Protein AF-A0AAV4US55-F1 (afdb_monomer_lite)

InterPro domains:
  IPR040676 Domain of unknown function DUF5641 [PF18701] (6-87)

pLDDT: mean 76.71, std 12.69, range [37.31, 92.0]

Radius of gyration: 20.16 Å; chains: 1; bounding box: 42×30×58 Å

Secondary structure (DSSP, 8-state):
---HHHHHHHHHHHHHHHHHHHHHHHHHHT-------TT-EEEETTSTT--GGGPEEEEEEEEE-SSS-EEEEEETTEEEEEE--GGGB-------

Foldseek 3Di:
DPPPPVVVVVVCVVVVVVVVVVVVVVVVVVPDPPDDDQQFKWWACPDPNDDPVPTWIWGFHDWDDDPFTWTWTQTPVGIDIGGDDSVGTDPPPPPD

Structure (mmCIF, N/CA/C/O backbone):
data_AF-A0AAV4US55-F1
#
_entry.id   AF-A0AAV4US55-F1
#
loop_
_atom_site.group_PDB
_atom_site.id
_atom_site.type_symbol
_atom_site.label_atom_id
_atom_site.label_alt_id
_atom_site.label_comp_id
_atom_site.label_asym_id
_atom_site.label_entity_id
_atom_site.label_seq_id
_atom_site.pdbx_PDB_ins_code
_atom_site.Cartn_x
_atom_site.Cartn_y
_atom_site.Cartn_z
_atom_site.occupancy
_atom_site.B_iso_or_equiv
_atom_site.auth_seq_id
_atom_site.auth_comp_id
_atom_site.auth_asym_id
_atom_site.auth_atom_id
_atom_site.pdbx_PDB_model_num
ATOM 1 N N . MET A 1 1 ? 27.124 -14.808 -41.741 1.00 42.88 1 MET A N 1
ATOM 2 C CA . MET A 1 1 ? 25.819 -14.111 -41.793 1.00 42.88 1 MET A CA 1
ATOM 3 C C . MET A 1 1 ? 25.063 -14.379 -40.483 1.00 42.88 1 MET A C 1
ATOM 5 O O . MET A 1 1 ? 24.196 -15.233 -40.456 1.00 42.88 1 MET A O 1
ATOM 9 N N . ALA A 1 2 ? 25.463 -13.751 -39.364 1.00 52.31 2 ALA A N 1
ATOM 10 C CA . ALA A 1 2 ? 24.830 -13.934 -38.038 1.00 52.31 2 ALA A CA 1
ATOM 11 C C . ALA A 1 2 ? 25.194 -12.804 -37.042 1.00 52.31 2 ALA A C 1
ATOM 13 O O . ALA A 1 2 ? 25.462 -13.060 -35.875 1.00 52.31 2 ALA A O 1
ATOM 14 N N . ALA A 1 3 ? 25.265 -11.548 -37.500 1.00 55.50 3 ALA A N 1
ATOM 15 C CA . ALA A 1 3 ? 25.658 -10.408 -36.654 1.00 55.50 3 ALA A CA 1
ATOM 16 C C . ALA A 1 3 ? 24.463 -9.605 -36.092 1.00 55.50 3 ALA A C 1
ATOM 18 O O . ALA A 1 3 ? 24.646 -8.719 -35.261 1.00 55.50 3 ALA A O 1
ATOM 19 N N . ASN A 1 4 ? 23.232 -9.916 -36.518 1.00 59.78 4 ASN A N 1
ATOM 20 C CA . ASN A 1 4 ? 22.074 -9.041 -36.291 1.00 59.78 4 ASN A CA 1
ATOM 21 C C . ASN A 1 4 ? 21.262 -9.387 -35.029 1.00 59.78 4 ASN A C 1
ATOM 23 O O . ASN A 1 4 ? 20.561 -8.524 -34.505 1.00 59.78 4 ASN A O 1
ATOM 27 N N . SER A 1 5 ? 21.352 -10.615 -34.508 1.00 62.81 5 SER A N 1
ATOM 28 C CA . SER A 1 5 ? 20.599 -11.021 -33.311 1.00 62.81 5 SER A CA 1
ATOM 29 C C . SER A 1 5 ? 21.178 -10.397 -32.039 1.00 62.81 5 SER A C 1
ATOM 31 O O . SER A 1 5 ? 20.441 -9.855 -31.216 1.00 62.81 5 SER A O 1
ATOM 33 N N . THR A 1 6 ? 22.503 -10.387 -31.894 1.00 74.19 6 THR A N 1
ATOM 34 C CA . THR A 1 6 ? 23.195 -9.897 -30.692 1.00 74.19 6 THR A CA 1
ATOM 35 C C . THR A 1 6 ? 22.959 -8.406 -30.449 1.00 74.19 6 THR A C 1
ATOM 37 O O . THR A 1 6 ? 22.723 -7.994 -29.314 1.00 74.19 6 THR A O 1
ATOM 40 N N . VAL A 1 7 ? 22.958 -7.602 -31.518 1.00 81.38 7 VAL A N 1
ATOM 41 C CA . VAL A 1 7 ? 22.721 -6.151 -31.450 1.00 81.38 7 VAL A CA 1
ATOM 42 C C . VAL A 1 7 ? 21.276 -5.850 -31.047 1.00 81.38 7 VAL A C 1
ATOM 44 O O . VAL A 1 7 ? 21.050 -5.012 -30.177 1.00 81.38 7 VAL A O 1
ATOM 47 N N . PHE A 1 8 ? 20.299 -6.572 -31.603 1.00 86.19 8 PHE A N 1
ATOM 48 C CA . PHE A 1 8 ? 18.884 -6.401 -31.259 1.00 86.19 8 PHE A CA 1
ATOM 49 C C . PHE A 1 8 ? 18.600 -6.745 -29.789 1.00 86.19 8 PHE A C 1
ATOM 51 O O . PHE A 1 8 ? 17.935 -5.982 -29.088 1.00 86.19 8 PHE A O 1
ATOM 58 N N . HIS A 1 9 ? 19.155 -7.852 -29.285 1.00 84.75 9 HIS A N 1
ATOM 59 C CA . HIS A 1 9 ? 19.018 -8.227 -27.875 1.00 84.75 9 HIS A CA 1
ATOM 60 C C . HIS A 1 9 ? 19.697 -7.222 -26.936 1.00 84.75 9 HIS A C 1
ATOM 62 O O . HIS A 1 9 ? 19.125 -6.873 -25.902 1.00 84.75 9 HIS A O 1
ATOM 68 N N . ALA A 1 10 ? 20.889 -6.732 -27.291 1.00 87.00 10 ALA A N 1
ATOM 69 C CA . ALA A 1 10 ? 21.593 -5.717 -26.509 1.00 87.00 10 ALA A CA 1
ATOM 70 C C . ALA A 1 10 ? 20.818 -4.391 -26.472 1.00 87.00 10 ALA A C 1
ATOM 72 O O . ALA A 1 10 ? 20.675 -3.796 -25.401 1.00 87.00 10 ALA A O 1
ATOM 73 N N . PHE A 1 11 ? 20.262 -3.973 -27.613 1.00 88.31 11 PHE A N 1
ATOM 74 C CA . PHE A 1 11 ? 19.416 -2.788 -27.717 1.00 88.31 11 PHE A CA 1
ATOM 75 C C . PHE A 1 11 ? 18.173 -2.906 -26.831 1.00 88.31 11 PHE A C 1
ATOM 77 O O . PHE A 1 11 ? 17.971 -2.063 -25.962 1.00 88.31 11 PHE A O 1
ATOM 84 N N . TRP A 1 12 ? 17.383 -3.976 -26.963 1.00 90.25 12 TRP A N 1
ATOM 85 C CA . TRP A 1 12 ? 16.171 -4.161 -26.153 1.00 90.25 12 TRP A CA 1
ATOM 86 C C . TRP A 1 12 ? 16.458 -4.290 -24.662 1.00 90.25 12 TRP A C 1
ATOM 88 O O . TRP A 1 12 ? 15.715 -3.757 -23.836 1.00 90.25 12 TRP A O 1
ATOM 98 N N . LYS A 1 13 ? 17.550 -4.964 -24.295 1.00 89.50 13 LYS A N 1
ATOM 99 C CA . LYS A 1 13 ? 17.974 -5.078 -22.899 1.00 89.50 13 LYS A CA 1
ATOM 100 C C . LYS A 1 13 ? 18.319 -3.707 -22.312 1.00 89.50 13 LYS A C 1
ATOM 102 O O . LYS A 1 13 ? 17.914 -3.409 -21.192 1.00 89.50 13 LYS A O 1
ATOM 107 N N . ARG A 1 14 ? 19.033 -2.867 -23.064 1.00 89.69 14 ARG A N 1
ATOM 108 C CA . ARG A 1 14 ? 19.383 -1.509 -22.635 1.00 89.69 14 ARG A CA 1
ATOM 109 C C . ARG A 1 14 ? 18.157 -0.597 -22.591 1.00 89.69 14 ARG A C 1
ATOM 111 O O . ARG A 1 14 ? 17.895 0.001 -21.554 1.00 89.69 14 ARG A O 1
ATOM 118 N N . TRP A 1 15 ? 17.372 -0.569 -23.664 1.00 91.62 15 TRP A N 1
ATOM 119 C CA . TRP A 1 15 ? 16.166 0.251 -23.772 1.00 91.62 15 TRP A CA 1
ATOM 120 C C . TRP A 1 15 ? 15.146 -0.074 -22.677 1.00 91.62 15 TRP A C 1
ATOM 122 O O . TRP A 1 15 ? 14.635 0.829 -22.025 1.00 91.62 15 TRP A O 1
ATOM 132 N N . SER A 1 16 ? 14.892 -1.359 -22.406 1.00 90.06 16 SER A N 1
ATOM 133 C CA . SER A 1 16 ? 13.952 -1.765 -21.351 1.00 90.06 16 SER A CA 1
ATOM 134 C C . SER A 1 16 ? 14.418 -1.346 -19.954 1.00 90.06 16 SER A C 1
ATOM 136 O O . SER A 1 16 ? 13.603 -0.897 -19.149 1.00 90.06 16 SER A O 1
ATOM 138 N N . MET A 1 17 ? 15.721 -1.426 -19.662 1.00 89.56 17 MET A N 1
ATOM 139 C CA . MET A 1 17 ? 16.272 -0.930 -18.396 1.00 89.56 17 MET A CA 1
ATOM 140 C C . MET A 1 17 ? 16.184 0.592 -18.279 1.00 89.56 17 MET A C 1
ATOM 142 O O . MET A 1 17 ? 15.786 1.100 -17.228 1.00 89.56 17 MET A O 1
ATOM 146 N N . GLU A 1 18 ? 16.528 1.321 -19.338 1.00 90.44 18 GLU A N 1
ATOM 147 C CA . GLU A 1 18 ? 16.458 2.785 -19.358 1.00 90.44 18 GLU A CA 1
ATOM 148 C C . GLU A 1 18 ? 15.008 3.259 -19.208 1.00 90.44 18 GLU A C 1
ATOM 150 O O . GLU A 1 18 ? 14.720 4.093 -18.351 1.00 90.44 18 GLU A O 1
ATOM 155 N N . TYR A 1 19 ? 14.072 2.641 -19.932 1.00 90.06 19 TYR A N 1
ATOM 156 C CA . TYR A 1 19 ? 12.644 2.929 -19.828 1.00 90.06 19 TYR A CA 1
ATOM 157 C C . TYR A 1 19 ? 12.108 2.702 -18.410 1.00 90.06 19 TYR A C 1
ATOM 159 O O . TYR A 1 19 ? 11.459 3.582 -17.846 1.00 90.06 19 TYR A O 1
ATOM 167 N N . LEU A 1 20 ? 12.418 1.557 -17.787 1.00 86.62 20 LEU A N 1
ATOM 168 C CA . LEU A 1 20 ? 12.007 1.278 -16.405 1.00 86.62 20 LEU A CA 1
ATOM 169 C C . LEU A 1 20 ? 12.611 2.272 -15.408 1.00 86.62 20 LEU A C 1
ATOM 171 O O . LEU A 1 20 ? 11.970 2.619 -14.414 1.00 86.62 20 LEU A O 1
ATOM 175 N N . THR A 1 21 ? 13.835 2.730 -15.663 1.00 86.56 21 THR A N 1
ATOM 176 C CA . THR A 1 21 ? 14.513 3.718 -14.820 1.00 86.56 21 THR A CA 1
ATOM 177 C C . THR A 1 21 ? 13.829 5.077 -14.917 1.00 86.56 21 THR A C 1
ATOM 179 O O . THR A 1 21 ? 13.485 5.650 -13.884 1.00 86.56 21 THR A O 1
ATOM 182 N N . ILE A 1 22 ? 13.552 5.549 -16.135 1.00 87.50 22 ILE A N 1
ATOM 183 C CA . ILE A 1 22 ? 12.830 6.803 -16.391 1.00 87.50 22 ILE A CA 1
ATOM 184 C C . ILE A 1 22 ? 11.428 6.738 -15.780 1.00 87.50 22 ILE A C 1
ATOM 186 O O . ILE A 1 22 ? 11.060 7.596 -14.982 1.00 87.50 22 ILE A O 1
ATOM 190 N N . ALA A 1 23 ? 10.681 5.663 -16.044 1.00 83.75 23 ALA A N 1
ATOM 191 C CA . ALA A 1 23 ? 9.351 5.466 -15.477 1.00 83.75 23 ALA A CA 1
ATOM 192 C C . ALA A 1 23 ? 9.373 5.500 -13.942 1.00 83.75 23 ALA A C 1
ATOM 194 O O . ALA A 1 23 ? 8.494 6.088 -13.313 1.00 83.75 23 ALA A O 1
ATOM 195 N N . ARG A 1 24 ? 10.394 4.902 -13.313 1.00 78.38 24 ARG A N 1
ATOM 196 C CA . ARG A 1 24 ? 10.562 4.912 -11.855 1.00 78.38 24 ARG A CA 1
ATOM 197 C C . ARG A 1 24 ? 10.858 6.306 -11.301 1.00 78.38 24 ARG A C 1
ATOM 199 O O . ARG A 1 24 ? 10.402 6.587 -10.190 1.00 78.38 24 ARG A O 1
ATOM 206 N N . ILE A 1 25 ? 11.614 7.133 -12.024 1.00 80.12 25 ILE A N 1
ATOM 207 C CA . ILE A 1 25 ? 11.908 8.525 -11.655 1.00 80.12 25 ILE A CA 1
ATOM 208 C C . ILE A 1 25 ? 10.621 9.354 -11.710 1.00 80.12 25 ILE A C 1
ATOM 210 O O . ILE A 1 25 ? 10.269 9.974 -10.706 1.00 80.12 25 ILE A O 1
ATOM 214 N N . GLU A 1 26 ? 9.842 9.250 -12.782 1.00 75.94 26 GLU A N 1
ATOM 215 C CA . GLU A 1 26 ? 8.557 9.949 -12.919 1.00 75.94 26 GLU A CA 1
ATOM 216 C C . GLU A 1 26 ? 7.554 9.521 -11.832 1.00 75.94 26 GLU A C 1
ATOM 218 O O . GLU A 1 26 ? 6.989 10.343 -11.107 1.00 75.94 26 GLU A O 1
ATOM 223 N N . LEU A 1 27 ? 7.435 8.207 -11.598 1.00 69.94 27 LEU A N 1
ATOM 224 C CA . LEU A 1 27 ? 6.669 7.617 -10.490 1.00 69.94 27 LEU A CA 1
ATOM 225 C C . LEU A 1 27 ? 7.201 7.997 -9.104 1.00 69.94 27 LEU A C 1
ATOM 227 O O . LEU A 1 27 ? 6.536 7.707 -8.109 1.00 69.94 27 LEU A O 1
ATOM 231 N N . SER A 1 28 ? 8.418 8.536 -8.999 1.00 65.62 28 SER A N 1
ATOM 232 C CA . SER A 1 28 ? 8.971 9.070 -7.754 1.00 65.62 28 SER A CA 1
ATOM 233 C C . SER A 1 28 ? 8.651 10.552 -7.570 1.00 65.62 28 SER A C 1
ATOM 235 O O . SER A 1 28 ? 8.370 10.941 -6.439 1.00 65.62 28 SER A O 1
ATOM 237 N N . GLY A 1 29 ? 8.594 11.328 -8.659 1.00 60.34 29 GLY A N 1
ATOM 238 C CA . GLY A 1 29 ? 8.155 12.727 -8.671 1.00 60.34 29 GLY A CA 1
ATOM 239 C C . GLY A 1 29 ? 6.667 12.887 -8.356 1.00 60.34 29 GLY A C 1
ATOM 240 O O . GLY A 1 29 ? 6.291 13.775 -7.603 1.00 60.34 29 GLY A O 1
ATOM 241 N N . LEU A 1 30 ? 5.829 11.942 -8.797 1.00 60.47 30 LEU A N 1
ATOM 242 C CA . LEU A 1 30 ? 4.408 11.872 -8.421 1.00 60.47 30 LEU A CA 1
ATOM 243 C C . LEU A 1 30 ? 4.169 11.446 -6.959 1.00 60.47 30 LEU A C 1
ATOM 245 O O . LEU A 1 30 ? 3.027 11.416 -6.503 1.00 60.47 30 LEU A O 1
ATOM 249 N N . ARG A 1 31 ? 5.216 11.104 -6.189 1.00 57.62 31 ARG A N 1
ATOM 250 C CA . ARG A 1 31 ? 5.101 10.757 -4.754 1.00 57.62 31 ARG A CA 1
ATOM 251 C C . ARG A 1 31 ? 5.063 11.996 -3.886 1.00 57.62 31 ARG A C 1
ATOM 253 O O . ARG A 1 31 ? 5.672 12.018 -2.804 1.00 57.62 31 ARG A O 1
ATOM 260 N N . ASP A 1 32 ? 4.335 13.001 -4.346 1.00 54.50 32 ASP A N 1
ATOM 261 C CA . ASP A 1 32 ? 4.022 14.109 -3.485 1.00 54.50 32 ASP A CA 1
ATOM 262 C C . ASP A 1 32 ? 3.329 13.566 -2.232 1.00 54.50 32 ASP A C 1
ATOM 264 O O . ASP A 1 32 ? 2.711 12.493 -2.238 1.00 54.50 32 ASP A O 1
ATOM 268 N N . LYS A 1 33 ? 3.587 14.210 -1.098 1.00 58.81 33 LYS A N 1
ATOM 269 C CA . LYS A 1 33 ? 3.196 13.730 0.229 1.00 58.81 33 LYS A CA 1
ATOM 270 C C . LYS A 1 33 ? 1.674 13.648 0.303 1.00 58.81 33 LYS A C 1
ATOM 272 O O . LYS A 1 33 ? 1.045 14.562 0.810 1.00 58.81 33 LYS A O 1
ATOM 277 N N . SER A 1 34 ? 1.094 12.531 -0.116 1.00 62.50 34 SER A N 1
ATOM 278 C CA . SER A 1 34 ? -0.315 12.250 0.091 1.00 62.50 34 SER A CA 1
ATOM 279 C C . SER A 1 34 ? -0.563 12.241 1.600 1.00 62.50 34 SER A C 1
ATOM 281 O O . SER A 1 34 ? -0.136 11.330 2.327 1.00 62.50 34 SER A O 1
ATOM 283 N N . ILE A 1 35 ? -1.125 13.340 2.091 1.00 71.19 35 ILE A N 1
ATOM 284 C CA . ILE A 1 35 ? -1.514 13.497 3.482 1.00 71.19 35 ILE A CA 1
ATOM 285 C C . ILE A 1 35 ? -2.665 12.519 3.676 1.00 71.19 35 ILE A C 1
ATOM 287 O O . ILE A 1 35 ? -3.628 12.552 2.922 1.00 71.19 35 ILE A O 1
ATOM 291 N N . LEU A 1 36 ? -2.499 11.590 4.617 1.00 78.12 36 LEU A N 1
ATOM 292 C CA . LEU A 1 36 ? -3.586 10.698 4.988 1.00 78.12 36 LEU A CA 1
ATOM 293 C C . LEU A 1 36 ? -4.561 11.531 5.804 1.00 78.12 36 LEU A C 1
ATOM 295 O O . LEU A 1 36 ? -4.144 12.124 6.799 1.00 78.12 36 LEU A O 1
ATOM 299 N N . ASN A 1 37 ? -5.818 11.545 5.395 1.00 81.81 37 ASN A N 1
ATOM 300 C CA . ASN A 1 37 ? -6.891 12.208 6.104 1.00 81.81 37 ASN A CA 1
ATOM 301 C C . ASN A 1 37 ? -7.859 11.172 6.670 1.00 81.81 37 ASN A C 1
ATOM 303 O O . ASN A 1 37 ? -7.996 10.047 6.174 1.00 81.81 37 ASN A O 1
ATOM 307 N N . ILE A 1 38 ? -8.554 11.564 7.738 1.00 86.50 38 ILE A N 1
ATOM 308 C CA . ILE A 1 38 ? -9.754 10.842 8.154 1.00 86.50 38 ILE A CA 1
ATOM 309 C C . ILE A 1 38 ? -10.674 10.788 6.941 1.00 86.50 38 ILE A C 1
ATOM 311 O O . ILE A 1 38 ? -10.765 11.765 6.200 1.00 86.50 38 ILE A O 1
ATOM 315 N N . ASN A 1 39 ? -11.356 9.657 6.768 1.00 86.81 39 ASN A N 1
ATOM 316 C CA . ASN A 1 39 ? -12.279 9.385 5.675 1.00 86.81 39 ASN A CA 1
ATOM 317 C C . ASN A 1 39 ? -11.659 8.880 4.362 1.00 86.81 39 ASN A C 1
ATOM 319 O O . ASN A 1 39 ? -12.416 8.427 3.501 1.00 86.81 39 ASN A O 1
ATOM 323 N N . ASP A 1 40 ? -10.331 8.879 4.221 1.00 85.69 40 ASP A N 1
ATOM 324 C CA . ASP A 1 40 ? -9.676 8.354 3.019 1.00 85.69 40 ASP A CA 1
ATOM 325 C C . ASP A 1 40 ? -9.918 6.849 2.844 1.00 85.69 40 ASP A C 1
ATOM 327 O O . ASP A 1 40 ? -9.943 6.072 3.810 1.00 85.69 40 ASP A O 1
ATOM 331 N N . LEU A 1 41 ? -10.060 6.430 1.583 1.00 86.88 41 LEU A N 1
ATOM 332 C CA . LEU A 1 41 ? -10.156 5.027 1.193 1.00 86.88 41 LEU A CA 1
ATOM 333 C C . LEU A 1 41 ? -8.778 4.446 0.879 1.00 86.88 41 LEU A C 1
ATOM 335 O O . LEU A 1 41 ? -7.961 5.035 0.168 1.00 86.88 41 LEU A O 1
ATOM 339 N N . ILE A 1 42 ? -8.548 3.237 1.386 1.00 85.88 42 ILE A N 1
ATOM 340 C CA . ILE A 1 42 ? -7.246 2.577 1.392 1.00 85.88 42 ILE A CA 1
ATOM 341 C C . ILE A 1 42 ? -7.375 1.111 0.977 1.00 85.88 42 ILE A C 1
ATOM 343 O O . ILE A 1 42 ? -8.242 0.388 1.466 1.00 85.88 42 ILE A O 1
ATOM 347 N N . LEU A 1 43 ? -6.473 0.651 0.109 1.00 85.5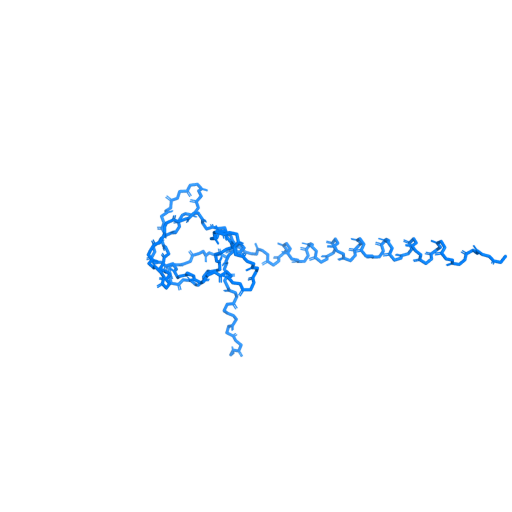6 43 LEU A N 1
ATOM 348 C CA . LEU A 1 43 ? -6.282 -0.755 -0.240 1.00 85.56 43 LEU A CA 1
ATOM 349 C C . LEU A 1 43 ? -5.342 -1.455 0.740 1.00 85.56 43 LEU A C 1
ATOM 351 O O . LEU A 1 43 ? -4.200 -1.052 0.964 1.00 85.56 43 LEU A O 1
ATOM 355 N N . LEU A 1 44 ? -5.806 -2.579 1.273 1.00 81.81 44 LEU A N 1
ATOM 356 C CA . LEU A 1 44 ? -5.097 -3.380 2.259 1.00 81.81 44 LEU A CA 1
ATOM 357 C C . LEU A 1 44 ? -4.485 -4.610 1.593 1.00 81.81 44 LEU A C 1
ATOM 359 O O . LEU A 1 44 ? -5.125 -5.656 1.471 1.00 81.81 44 LEU A O 1
ATOM 363 N N . LYS A 1 45 ? -3.221 -4.455 1.190 1.00 72.19 45 LYS A N 1
ATOM 364 C CA . LYS A 1 45 ? -2.419 -5.461 0.482 1.00 72.19 45 LYS A CA 1
ATOM 365 C C . LYS A 1 45 ? -2.129 -6.725 1.303 1.00 72.19 45 LYS A C 1
ATOM 367 O O . LYS A 1 45 ? -2.245 -7.829 0.786 1.00 72.19 45 LYS A O 1
ATOM 372 N N . ASP A 1 46 ? -1.831 -6.574 2.593 1.00 65.19 46 ASP A N 1
ATOM 373 C CA . ASP A 1 46 ? -1.303 -7.662 3.436 1.00 65.19 46 ASP A CA 1
ATOM 374 C C . ASP A 1 46 ? -2.350 -8.285 4.379 1.00 65.19 46 ASP A C 1
ATOM 376 O O . ASP A 1 46 ? -2.064 -8.662 5.521 1.00 65.19 46 ASP A O 1
ATOM 380 N N . LEU A 1 47 ? -3.616 -8.355 3.970 1.00 64.00 47 LEU A N 1
ATOM 381 C CA . LEU A 1 47 ? -4.594 -9.173 4.691 1.00 64.00 47 LEU A CA 1
ATOM 382 C C . LEU A 1 47 ? -4.500 -10.605 4.155 1.00 64.00 47 LEU A C 1
ATOM 384 O O . LEU A 1 47 ? -4.950 -10.877 3.054 1.00 64.00 47 LEU A O 1
ATOM 388 N N . LYS A 1 48 ? -3.903 -11.519 4.933 1.00 63.41 48 LYS A N 1
ATOM 389 C CA . LYS A 1 48 ? -3.931 -12.980 4.708 1.00 63.41 48 LYS A CA 1
ATOM 390 C C . LYS A 1 48 ? -3.545 -13.436 3.284 1.00 63.41 48 LYS A C 1
ATOM 392 O O . LYS A 1 48 ? -4.235 -14.273 2.713 1.00 63.41 48 LYS A O 1
ATOM 397 N N . ASN A 1 49 ? -2.462 -12.898 2.714 1.00 66.31 49 ASN A N 1
ATOM 398 C CA . ASN A 1 49 ? -1.926 -13.339 1.414 1.00 66.31 49 ASN A CA 1
ATOM 399 C C . ASN A 1 49 ? -2.952 -13.308 0.259 1.00 66.31 49 ASN A C 1
ATOM 401 O O . ASN A 1 49 ? -2.928 -14.141 -0.647 1.00 66.31 49 ASN A O 1
ATOM 405 N N . LEU A 1 50 ? -3.887 -12.355 0.301 1.00 72.25 50 LEU A N 1
ATOM 406 C CA . LEU A 1 50 ? -4.884 -12.200 -0.752 1.00 72.25 50 LEU A CA 1
ATOM 407 C C . LEU A 1 50 ? -4.199 -11.797 -2.071 1.00 72.25 50 LEU A C 1
ATOM 409 O O . LEU A 1 50 ? -3.340 -10.907 -2.067 1.00 72.25 50 LEU A O 1
ATOM 413 N N . PRO A 1 51 ? -4.586 -12.405 -3.211 1.00 77.25 51 PRO A N 1
ATOM 414 C CA . PRO A 1 51 ? -4.076 -11.980 -4.508 1.00 77.25 51 PRO A CA 1
ATOM 415 C C . PRO A 1 51 ? -4.461 -10.511 -4.772 1.00 77.25 51 PRO A C 1
ATOM 417 O O . PRO A 1 51 ? -5.462 -10.046 -4.219 1.00 77.25 51 PRO A O 1
ATOM 420 N N . PRO A 1 52 ? -3.721 -9.779 -5.627 1.00 71.06 52 PRO A N 1
ATOM 421 C CA . PRO A 1 52 ? -3.896 -8.336 -5.842 1.00 71.06 52 PRO A CA 1
ATOM 422 C C . PRO A 1 52 ? -5.331 -7.870 -6.110 1.00 71.06 52 PRO A C 1
ATOM 424 O O . PRO A 1 52 ? -5.743 -6.818 -5.636 1.00 71.06 52 PRO A O 1
ATOM 427 N N . LEU A 1 53 ? -6.122 -8.688 -6.805 1.00 77.50 53 LEU A N 1
ATOM 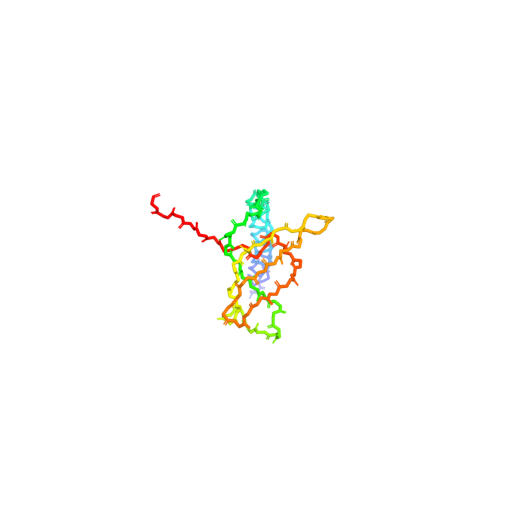428 C CA . LEU A 1 53 ? -7.520 -8.395 -7.144 1.00 77.50 53 LEU A CA 1
ATOM 429 C C . LEU A 1 53 ? -8.510 -8.637 -5.991 1.00 77.50 53 LEU A C 1
ATOM 431 O O . LEU A 1 53 ? -9.699 -8.383 -6.134 1.00 77.50 53 LEU A O 1
ATOM 435 N N . LYS A 1 54 ? -8.038 -9.158 -4.855 1.00 78.75 54 LYS A N 1
ATOM 436 C CA . LYS A 1 54 ? -8.841 -9.446 -3.657 1.00 78.75 54 LYS A CA 1
ATOM 437 C C . LYS A 1 54 ? -8.403 -8.624 -2.446 1.00 78.75 54 LYS A C 1
ATOM 439 O O . LYS A 1 54 ? -8.816 -8.925 -1.325 1.00 78.75 54 LYS A O 1
ATOM 444 N N . TRP A 1 55 ? -7.552 -7.615 -2.636 1.00 83.69 55 TRP A N 1
ATOM 445 C CA . TRP A 1 55 ? -7.200 -6.698 -1.556 1.00 83.69 55 TRP A CA 1
ATOM 446 C C . TRP A 1 55 ? -8.448 -6.009 -1.025 1.00 83.69 55 TRP A C 1
ATOM 448 O O . TRP A 1 55 ? -9.330 -5.596 -1.774 1.00 83.69 55 TRP A O 1
ATOM 458 N N . ARG A 1 56 ? -8.536 -5.916 0.300 1.00 83.12 56 ARG A N 1
ATOM 459 C CA . ARG A 1 56 ? -9.710 -5.331 0.943 1.00 83.12 56 ARG A CA 1
ATOM 460 C C . ARG A 1 56 ? -9.605 -3.819 0.955 1.00 83.12 56 ARG A C 1
ATOM 462 O O . ARG A 1 56 ? -8.528 -3.269 1.169 1.00 83.12 56 ARG A O 1
ATOM 469 N N . LEU A 1 57 ? -10.751 -3.174 0.801 1.00 87.62 57 LEU A N 1
ATOM 470 C CA . LEU A 1 57 ? -10.909 -1.743 0.996 1.00 87.62 57 LEU A CA 1
ATOM 471 C C . LEU A 1 57 ? -11.147 -1.450 2.476 1.00 87.62 57 LEU A C 1
ATOM 473 O O . LEU A 1 57 ? -11.952 -2.124 3.125 1.00 87.62 57 LEU A O 1
ATOM 477 N N . GLY A 1 58 ? -10.453 -0.447 3.000 1.00 89.00 58 GLY A N 1
ATOM 478 C CA . GLY A 1 58 ? -10.661 0.100 4.333 1.00 89.00 58 GLY A CA 1
ATOM 479 C C . GLY A 1 58 ? -10.773 1.616 4.281 1.00 89.00 58 GLY A C 1
ATOM 480 O O . GLY A 1 58 ? -10.081 2.261 3.502 1.00 89.00 58 GLY A O 1
ATOM 481 N N . ARG A 1 59 ? -11.641 2.183 5.116 1.00 90.50 59 ARG A N 1
ATOM 482 C CA . ARG A 1 59 ? -11.784 3.634 5.280 1.00 90.50 59 ARG A CA 1
ATOM 483 C C . ARG A 1 59 ? -11.114 4.066 6.572 1.00 90.50 59 ARG A C 1
ATOM 485 O O . ARG A 1 59 ? -11.366 3.440 7.603 1.00 90.50 59 ARG A O 1
ATOM 492 N N . ILE A 1 60 ? -10.286 5.106 6.535 1.00 89.31 60 ILE A N 1
ATOM 493 C CA . ILE A 1 60 ? -9.717 5.686 7.757 1.00 89.31 60 ILE A CA 1
ATOM 494 C C . ILE A 1 60 ? -10.851 6.263 8.601 1.00 89.31 60 ILE A C 1
ATOM 496 O O . ILE A 1 60 ? -11.579 7.142 8.148 1.00 89.31 60 ILE A O 1
ATOM 500 N N . ILE A 1 61 ? -10.969 5.782 9.836 1.00 92.00 61 ILE A N 1
ATOM 501 C CA . ILE A 1 61 ? -11.865 6.352 10.849 1.00 92.00 61 ILE A CA 1
ATOM 502 C C . ILE A 1 61 ? -11.105 7.184 11.881 1.00 92.00 61 ILE A C 1
ATOM 504 O O . ILE A 1 61 ? -11.673 8.101 12.456 1.00 92.00 61 ILE A O 1
ATOM 508 N N . GLU A 1 62 ? -9.820 6.898 12.088 1.00 89.94 62 GLU A N 1
ATOM 509 C CA . GLU A 1 62 ? -8.983 7.609 13.051 1.00 89.94 62 GLU A CA 1
ATOM 510 C C . GLU A 1 62 ? -7.516 7.530 12.624 1.00 89.94 62 GLU A C 1
ATOM 512 O O . GLU A 1 62 ? -7.055 6.483 12.153 1.00 89.94 62 GLU A O 1
ATOM 517 N N . LEU A 1 63 ? -6.780 8.623 12.811 1.00 87.69 63 LEU A N 1
ATOM 518 C CA . LEU A 1 63 ? -5.336 8.698 12.617 1.00 87.69 63 LEU A CA 1
ATOM 519 C C . LEU A 1 63 ? -4.672 8.857 13.977 1.00 87.69 63 LEU A C 1
ATOM 521 O O . LEU A 1 63 ? -4.975 9.784 14.719 1.00 87.69 63 LEU A O 1
ATOM 525 N N . ILE A 1 64 ? -3.769 7.938 14.291 1.00 84.56 64 ILE A N 1
ATOM 526 C CA . ILE A 1 64 ? -3.006 7.942 15.531 1.00 84.56 64 ILE A CA 1
ATOM 527 C C . ILE A 1 64 ? -1.586 8.351 15.160 1.00 84.56 64 ILE A C 1
ATOM 529 O O . ILE A 1 64 ? -0.880 7.615 14.458 1.00 84.56 64 ILE A O 1
ATOM 533 N N . ASP A 1 65 ? -1.192 9.543 15.600 1.00 69.44 65 ASP A N 1
ATOM 534 C CA . ASP A 1 65 ? 0.098 10.120 15.244 1.00 69.44 65 ASP A CA 1
ATOM 535 C C . ASP A 1 65 ? 1.246 9.527 16.071 1.00 69.44 65 ASP A C 1
ATOM 537 O O . ASP A 1 65 ? 1.212 9.436 17.297 1.00 69.44 65 ASP A O 1
ATOM 541 N N . GLY A 1 66 ? 2.286 9.110 15.349 1.00 65.62 66 GLY A N 1
ATOM 542 C CA . GLY A 1 66 ? 3.544 8.562 15.845 1.00 65.62 66 GLY A CA 1
ATOM 543 C C . GLY A 1 66 ? 4.579 8.524 14.711 1.00 65.62 66 GLY A C 1
ATOM 544 O O . GLY A 1 66 ? 4.312 8.976 13.599 1.00 65.62 66 GLY A O 1
ATOM 545 N N . LYS A 1 67 ? 5.771 7.953 14.945 1.00 64.00 67 LYS A N 1
ATOM 546 C CA . LYS A 1 67 ? 6.845 7.856 13.922 1.00 64.00 67 LYS A CA 1
ATOM 547 C C . LYS A 1 67 ? 6.421 7.071 12.667 1.00 64.00 67 LYS A C 1
ATOM 549 O O . LYS A 1 67 ? 6.951 7.290 11.580 1.00 64.00 67 LYS A O 1
ATOM 554 N N . VAL A 1 68 ? 5.451 6.169 12.819 1.00 63.47 68 VAL A N 1
ATOM 555 C CA . VAL A 1 68 ? 4.752 5.473 11.735 1.00 63.47 68 VAL A CA 1
ATOM 556 C C . VAL A 1 68 ? 3.290 5.894 11.822 1.00 63.47 68 VAL A C 1
ATOM 558 O O . VAL A 1 68 ? 2.677 5.691 12.865 1.00 63.47 68 VAL A O 1
ATOM 561 N N . ARG A 1 69 ? 2.727 6.472 10.754 1.00 77.56 69 ARG A N 1
ATOM 562 C CA . ARG A 1 69 ? 1.298 6.818 10.710 1.00 77.56 69 ARG A CA 1
ATOM 563 C C . ARG A 1 69 ? 0.473 5.539 10.855 1.00 77.56 69 ARG A C 1
ATOM 565 O O . ARG A 1 69 ? 0.463 4.700 9.951 1.00 77.56 69 ARG A O 1
ATOM 572 N N . VAL A 1 70 ? -0.180 5.364 11.999 1.00 83.12 70 VAL A N 1
ATOM 573 C CA . VAL A 1 70 ? -1.088 4.242 12.256 1.00 83.12 70 VAL A CA 1
ATOM 574 C C . VAL A 1 70 ? -2.505 4.758 12.098 1.00 83.12 70 VAL A C 1
ATOM 576 O O . VAL A 1 70 ? -2.874 5.748 12.718 1.00 83.12 70 VAL A O 1
ATOM 579 N N . ALA A 1 71 ? -3.309 4.081 11.287 1.00 87.75 71 ALA A N 1
ATOM 580 C CA . ALA A 1 71 ? -4.720 4.404 11.155 1.00 87.75 71 ALA A CA 1
ATOM 581 C C . ALA A 1 71 ? -5.574 3.282 11.733 1.00 87.75 71 ALA A C 1
ATOM 583 O O . ALA A 1 71 ? -5.267 2.090 11.587 1.00 87.75 7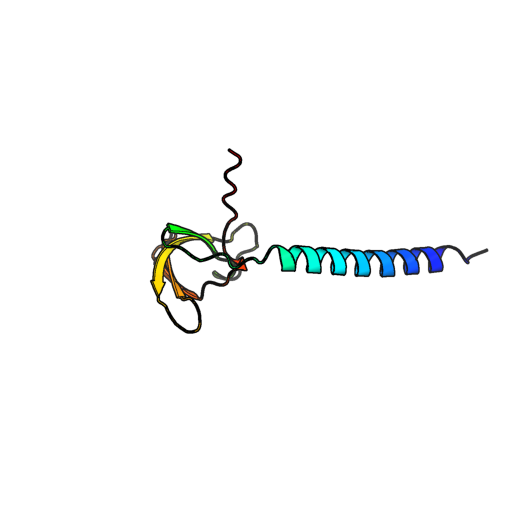1 ALA A O 1
ATOM 584 N N . LYS A 1 72 ? -6.678 3.673 12.359 1.00 90.06 72 LYS A N 1
ATOM 585 C CA . LYS A 1 72 ? -7.805 2.784 12.594 1.00 90.06 72 LYS A CA 1
ATOM 586 C C . LYS A 1 72 ? -8.663 2.814 11.332 1.00 90.06 72 LYS A C 1
ATOM 588 O O . LYS A 1 72 ? -9.034 3.880 10.839 1.00 90.06 72 LYS A O 1
ATOM 593 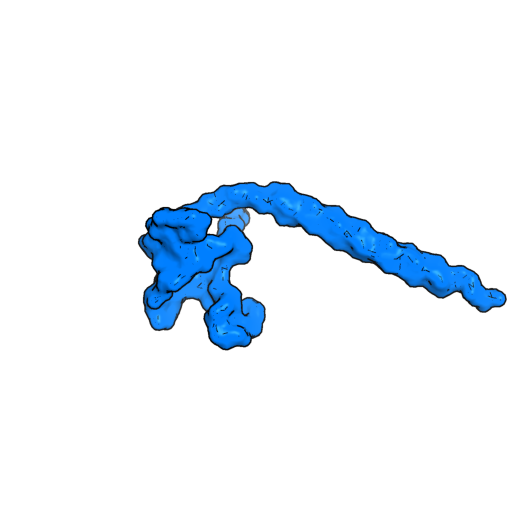N N . LEU A 1 73 ? -8.921 1.641 10.773 1.00 90.50 73 LEU A N 1
ATOM 594 C CA . LEU A 1 73 ? -9.616 1.458 9.509 1.00 90.50 73 LEU A CA 1
ATOM 595 C C . LEU A 1 73 ? -10.901 0.681 9.747 1.00 90.50 73 LEU A C 1
ATOM 597 O O . LEU A 1 73 ? -10.894 -0.344 10.430 1.00 90.50 73 LEU A O 1
ATOM 601 N N . LYS A 1 74 ? -11.981 1.119 9.111 1.00 90.56 74 LYS A N 1
ATOM 602 C CA . LYS A 1 74 ? -13.229 0.369 9.023 1.00 90.56 74 LYS A CA 1
ATOM 603 C C . LYS A 1 74 ? -13.251 -0.405 7.712 1.00 90.56 74 LYS A C 1
ATOM 605 O O . LYS A 1 74 ? -13.137 0.184 6.638 1.00 90.56 74 LYS A O 1
ATOM 610 N N . THR A 1 75 ? -13.387 -1.722 7.801 1.00 87.88 75 THR A N 1
ATOM 611 C CA . THR A 1 75 ? -13.582 -2.615 6.650 1.00 87.88 75 THR A CA 1
ATOM 612 C C . THR A 1 75 ? -14.931 -3.308 6.746 1.00 87.88 75 THR A C 1
ATOM 614 O O . THR A 1 75 ? -15.577 -3.281 7.791 1.00 87.88 75 THR A O 1
ATOM 617 N N . LEU A 1 76 ? -15.332 -3.992 5.673 1.00 84.44 76 LEU A N 1
ATOM 618 C CA . LEU A 1 76 ? -16.557 -4.801 5.640 1.00 84.44 76 LEU A CA 1
ATOM 619 C C . LEU A 1 76 ? -16.615 -5.883 6.732 1.00 84.44 76 LEU A C 1
ATOM 621 O O . LEU A 1 76 ? -17.693 -6.336 7.085 1.00 84.44 76 LEU A O 1
ATOM 625 N N . LEU A 1 77 ? -15.463 -6.301 7.260 1.00 83.44 77 LEU A N 1
ATOM 626 C CA . LEU A 1 77 ? -15.356 -7.372 8.255 1.00 83.44 77 LEU A CA 1
ATOM 627 C C . LEU A 1 77 ? -15.080 -6.852 9.667 1.00 83.44 77 LEU A C 1
ATOM 629 O O . LEU A 1 77 ? -14.804 -7.643 10.563 1.00 83.44 77 LEU A O 1
ATOM 633 N N . GLY A 1 78 ? -15.124 -5.534 9.853 1.00 86.81 78 GLY A N 1
ATOM 634 C CA . GLY A 1 78 ? -14.894 -4.886 11.135 1.00 86.81 78 GLY A CA 1
ATOM 635 C C . GLY A 1 78 ? -13.735 -3.900 11.114 1.00 86.81 78 GLY A C 1
ATOM 636 O O . GLY A 1 78 ? -13.223 -3.493 10.063 1.00 86.81 78 GLY A O 1
ATOM 637 N N . GLU A 1 79 ? -13.347 -3.488 12.313 1.00 91.12 79 GLU A N 1
ATOM 638 C CA . GLU A 1 79 ? -12.323 -2.478 12.538 1.00 91.12 79 GLU A CA 1
ATOM 639 C C . GLU A 1 79 ? -10.944 -3.116 12.689 1.00 91.12 79 GLU A C 1
ATOM 641 O O . GLU A 1 79 ? -10.782 -4.149 13.339 1.00 91.12 79 GLU A O 1
ATOM 646 N N . LEU A 1 80 ? -9.925 -2.489 12.106 1.00 88.25 80 LEU A N 1
ATOM 647 C CA . LEU A 1 80 ? -8.537 -2.894 12.290 1.00 88.25 80 LEU A CA 1
ATOM 648 C C . LEU A 1 80 ? -7.633 -1.683 12.493 1.00 88.25 80 LEU A C 1
ATOM 650 O O . LEU A 1 80 ? -7.817 -0.638 11.879 1.00 88.25 80 LEU A O 1
ATOM 654 N N . LYS A 1 81 ? -6.609 -1.838 13.326 1.00 88.06 81 LYS A N 1
ATOM 655 C CA . LYS A 1 81 ? -5.568 -0.829 13.528 1.00 88.06 81 LYS A CA 1
ATOM 656 C C . LYS A 1 81 ? -4.304 -1.288 12.819 1.00 88.06 81 LYS A C 1
ATOM 658 O O . LYS A 1 81 ? -3.810 -2.378 13.110 1.00 88.06 81 LYS A O 1
ATOM 663 N N . ARG A 1 82 ? -3.799 -0.502 11.866 1.00 85.06 82 ARG A N 1
ATOM 664 C CA . ARG A 1 82 ? -2.592 -0.860 11.106 1.00 85.06 82 ARG A CA 1
ATOM 665 C C . ARG A 1 82 ? -1.736 0.348 10.737 1.00 85.06 82 ARG A C 1
ATOM 667 O O . ARG A 1 82 ? -2.266 1.443 10.553 1.00 85.06 82 ARG A O 1
ATOM 674 N N . PRO A 1 83 ? -0.416 0.146 10.590 1.00 83.81 83 PRO A N 1
ATOM 675 C CA . PRO A 1 83 ? 0.445 1.137 9.970 1.00 83.81 83 PRO A CA 1
ATOM 676 C C . PRO A 1 83 ? 0.027 1.327 8.511 1.00 83.81 83 PRO A C 1
ATOM 678 O O . PRO A 1 83 ? -0.084 0.361 7.752 1.00 83.81 83 PRO A O 1
ATOM 681 N N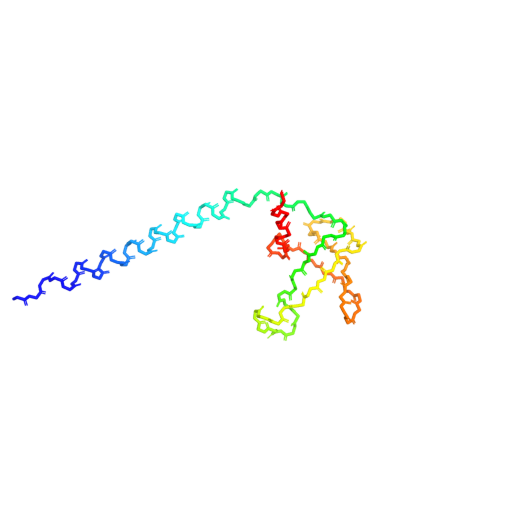 . VAL A 1 84 ? -0.209 2.576 8.122 1.00 78.31 84 VAL A N 1
ATOM 682 C CA . VAL A 1 84 ? -0.583 2.937 6.757 1.00 78.31 84 VAL A CA 1
ATOM 683 C C . VAL A 1 84 ? 0.618 3.564 6.072 1.00 78.31 84 VAL A C 1
ATOM 685 O O . VAL A 1 84 ? 1.179 4.561 6.523 1.00 78.31 84 VAL A O 1
ATOM 688 N N . HIS A 1 85 ? 1.012 2.971 4.950 1.00 70.88 85 HIS A N 1
ATOM 689 C CA . HIS A 1 85 ? 2.054 3.504 4.089 1.00 70.88 85 HIS A CA 1
ATOM 690 C C . HIS A 1 85 ? 1.424 4.222 2.890 1.00 70.88 85 HIS A C 1
ATOM 692 O O . HIS A 1 85 ? 0.357 3.844 2.414 1.00 70.88 85 HIS A O 1
ATOM 698 N N . LYS A 1 86 ? 2.115 5.237 2.355 1.00 63.28 86 LYS A N 1
ATOM 699 C CA . LYS A 1 86 ? 1.618 6.090 1.254 1.00 63.28 86 LYS A CA 1
ATOM 700 C C . LYS A 1 86 ? 1.101 5.320 0.024 1.00 63.28 86 LYS A C 1
ATOM 702 O O . LYS A 1 86 ? 0.238 5.818 -0.679 1.00 63.28 86 LYS A O 1
ATOM 707 N N . ARG A 1 87 ? 1.606 4.104 -0.238 1.00 59.38 87 ARG A N 1
ATOM 708 C CA . ARG A 1 87 ? 1.213 3.287 -1.409 1.00 59.38 87 ARG A CA 1
ATOM 709 C C . ARG A 1 87 ? -0.165 2.629 -1.287 1.00 59.38 87 ARG A C 1
ATOM 711 O O . ARG A 1 87 ? -0.570 1.946 -2.219 1.00 59.38 87 ARG A O 1
ATOM 718 N N . SER A 1 88 ? -0.841 2.769 -0.149 1.00 66.94 88 SER A N 1
ATOM 719 C CA . SER A 1 88 ? -2.132 2.122 0.088 1.00 66.94 88 SER A CA 1
ATOM 720 C C . SER A 1 88 ? -3.333 3.015 -0.223 1.00 66.94 88 SER A C 1
ATOM 722 O O . SER A 1 88 ? -4.450 2.521 -0.163 1.00 66.94 88 SER A O 1
ATOM 724 N N . LEU A 1 89 ? -3.150 4.295 -0.552 1.00 72.62 89 LEU A N 1
ATOM 725 C CA . LEU A 1 89 ? -4.269 5.159 -0.932 1.00 72.62 89 LEU A CA 1
ATOM 726 C C . LEU A 1 89 ? -4.850 4.739 -2.281 1.00 72.62 89 LEU A C 1
ATOM 728 O O . LEU A 1 89 ? -4.106 4.489 -3.231 1.00 72.62 89 LEU A O 1
ATOM 732 N N . LEU A 1 90 ? -6.178 4.690 -2.370 1.00 73.69 90 LEU A N 1
ATOM 733 C CA . LEU A 1 90 ? -6.837 4.597 -3.667 1.00 73.69 90 LEU A CA 1
ATOM 734 C C . LEU A 1 90 ? -6.869 5.980 -4.309 1.00 73.69 90 LEU A C 1
ATOM 736 O O . LEU A 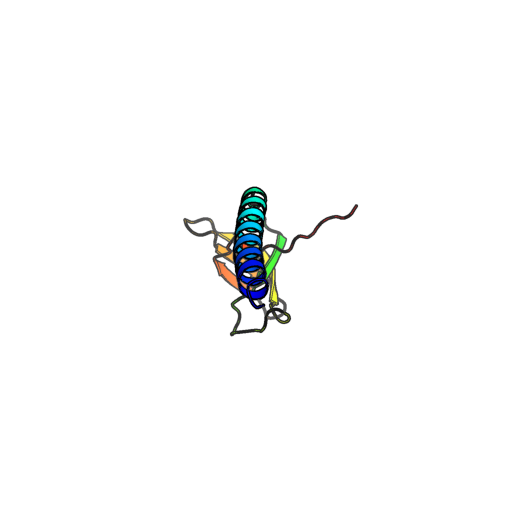1 90 ? -7.336 6.922 -3.665 1.00 73.69 90 LEU A O 1
ATOM 740 N N . PRO A 1 91 ? -6.432 6.117 -5.571 1.00 65.75 91 PRO A N 1
ATOM 741 C CA . PRO A 1 91 ? -6.652 7.335 -6.324 1.00 65.75 91 PRO A CA 1
ATOM 742 C C . PRO A 1 91 ? -8.147 7.449 -6.628 1.00 65.75 91 PRO A C 1
ATOM 744 O O . PRO A 1 91 ? -8.641 6.946 -7.636 1.00 65.75 91 PRO A O 1
ATOM 747 N N . LEU A 1 92 ? -8.876 8.118 -5.739 1.00 65.31 92 LEU A N 1
ATOM 748 C CA . LEU A 1 92 ? -10.179 8.685 -6.053 1.00 65.31 92 LEU A CA 1
ATOM 749 C C . LEU A 1 92 ? -9.907 9.924 -6.906 1.00 65.31 92 LEU A C 1
ATOM 751 O O . LEU A 1 92 ? -9.896 11.049 -6.417 1.00 65.31 92 LEU A O 1
ATOM 755 N N . SER A 1 93 ? -9.569 9.703 -8.175 1.00 60.47 93 SER A N 1
ATOM 756 C CA . SER A 1 93 ? -9.562 10.798 -9.135 1.00 60.47 93 SER A CA 1
ATOM 757 C C . SER A 1 93 ? -11.012 11.241 -9.307 1.00 60.47 93 SER A C 1
ATOM 759 O O . SER A 1 93 ? -11.839 10.495 -9.830 1.00 60.47 93 SER A O 1
ATOM 761 N N . ASN A 1 94 ? -11.336 12.441 -8.824 1.00 50.72 94 ASN A N 1
ATOM 762 C CA . ASN A 1 94 ? -12.481 13.158 -9.360 1.00 50.72 94 ASN A CA 1
ATOM 763 C C . ASN A 1 94 ? -12.118 13.467 -10.811 1.00 50.72 94 ASN A C 1
ATOM 765 O O . ASN A 1 94 ? -11.275 14.315 -11.075 1.00 50.72 94 ASN A O 1
ATOM 769 N N . TRP A 1 95 ? -12.707 12.725 -11.741 1.00 58.09 95 TRP A N 1
ATOM 770 C CA . TRP A 1 95 ? -12.667 13.011 -13.174 1.00 58.09 95 TRP A CA 1
ATOM 771 C C . TRP A 1 95 ? -13.733 14.050 -13.565 1.00 58.09 95 TRP A C 1
ATOM 773 O O . TRP A 1 95 ? -14.185 14.068 -14.705 1.00 58.09 95 TRP A O 1
ATOM 783 N N . MET A 1 96 ? -14.141 14.897 -12.614 1.00 37.31 96 MET A N 1
ATOM 784 C CA . MET A 1 96 ? -14.994 16.058 -12.865 1.00 37.31 96 MET A CA 1
ATOM 785 C C . MET A 1 96 ? -14.138 17.299 -13.051 1.00 37.31 96 MET A C 1
ATOM 787 O O . MET A 1 96 ? -13.221 17.488 -12.218 1.00 37.31 96 MET A O 1
#

Sequence (96 aa):
MAANSTVFHAFWKRWSMEYLTIARIELSGLRDKSILNINDLILLKDLKNLPPLKWRLGRIIELIDGKVRVAKLKTLLGELKRPVHKRSLLPLSNWM

Organism: Caerostris extrusa (NCBI:txid172846)